Protein AF-A0A151RZF4-F1 (afdb_monomer)

pLDDT: mean 91.4, std 6.16, range [60.16, 96.38]

Nearest PDB structures (foldseek):
  8rb3-assembly1_A  TM=4.045E-01  e=1.482E+00  Mus musculus

Organism: Cajanus cajan (NCBI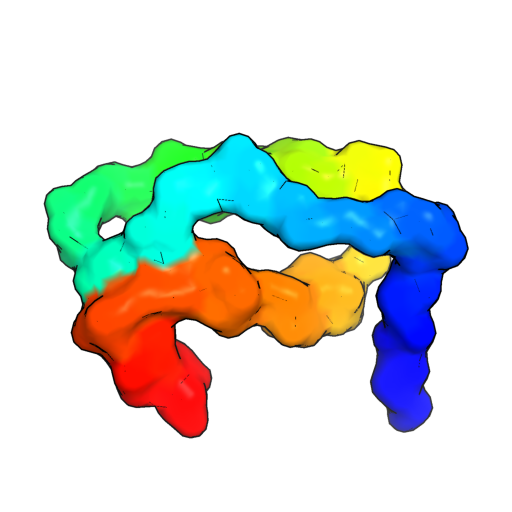:txid3821)

Foldseek 3Di:
DQDDFAPPDDQQPDAAAAPPDDPVVLCVSLQVRSVVRDPDVSVSVVCNLSSHDHPVNVVVD

Sequence (61 aa):
METPLPRGWKPLHLDRYDGTTDPDEHIDLYTTQVNLYTNSDAILCRVFPTSLKGSALHWYT

Radius of gyration: 11.62 Å; Cα contacts (8 Å, |Δi|>4): 49; chains: 1; bounding box: 28×22×28 Å

Structure (mmCIF, N/CA/C/O backbone):
data_AF-A0A151RZF4-F1
#
_entry.id   AF-A0A151RZF4-F1
#
loop_
_atom_site.group_PDB
_atom_site.id
_atom_site.type_symbol
_atom_site.label_atom_id
_atom_site.label_alt_id
_atom_site.label_comp_id
_atom_site.label_asym_id
_atom_site.label_entity_id
_atom_site.label_seq_id
_atom_site.pdbx_PDB_ins_code
_atom_site.Cartn_x
_atom_site.Cartn_y
_atom_site.Cartn_z
_atom_site.occupancy
_atom_site.B_iso_or_equiv
_atom_site.auth_seq_id
_atom_site.auth_comp_id
_atom_site.auth_asym_id
_atom_site.auth_atom_id
_atom_site.pdbx_PDB_model_num
ATOM 1 N N . MET A 1 1 ? 3.097 -15.066 -17.132 1.00 60.16 1 MET A N 1
ATOM 2 C CA . MET A 1 1 ? 4.514 -14.864 -16.767 1.00 60.16 1 MET A CA 1
ATOM 3 C C . MET A 1 1 ? 4.519 -13.940 -15.569 1.00 60.16 1 MET A C 1
ATOM 5 O O . MET A 1 1 ? 4.091 -12.805 -15.717 1.00 60.16 1 MET A O 1
ATOM 9 N N . GLU A 1 2 ? 4.867 -14.427 -14.380 1.00 68.19 2 GLU A N 1
ATOM 10 C CA . GLU A 1 2 ? 5.001 -13.541 -13.220 1.00 68.19 2 GLU A CA 1
ATOM 11 C C . GLU A 1 2 ? 6.245 -12.668 -13.403 1.00 68.19 2 GLU A C 1
ATOM 13 O O . GLU A 1 2 ? 7.321 -13.188 -13.706 1.00 68.19 2 GLU A O 1
ATOM 18 N N . THR A 1 3 ? 6.122 -11.353 -13.223 1.00 77.00 3 THR A N 1
ATOM 19 C CA . THR A 1 3 ? 7.290 -10.469 -13.247 1.00 77.00 3 THR A CA 1
ATOM 20 C C . THR A 1 3 ? 8.167 -10.792 -12.033 1.00 77.00 3 THR A C 1
ATOM 22 O O . THR A 1 3 ? 7.668 -10.740 -10.900 1.00 77.00 3 THR A O 1
ATOM 25 N N . PRO A 1 4 ? 9.446 -11.171 -12.220 1.00 86.44 4 PRO A N 1
ATOM 26 C CA . PRO A 1 4 ? 10.334 -11.455 -11.102 1.00 86.44 4 PRO A CA 1
ATOM 27 C C . PRO A 1 4 ? 10.558 -10.187 -10.274 1.00 86.44 4 PRO A C 1
ATOM 29 O O . PRO A 1 4 ? 10.573 -9.080 -10.814 1.00 86.44 4 PRO A O 1
ATOM 32 N N . LEU A 1 5 ? 10.750 -10.350 -8.963 1.00 88.12 5 LEU A N 1
ATOM 33 C CA . LEU A 1 5 ? 11.115 -9.222 -8.110 1.00 88.12 5 LEU A CA 1
ATOM 34 C C . LEU A 1 5 ? 12.474 -8.643 -8.545 1.00 88.12 5 LEU A C 1
ATOM 36 O O . LEU A 1 5 ? 13.349 -9.403 -8.981 1.00 88.12 5 LEU A O 1
ATOM 40 N N . PRO A 1 6 ? 12.682 -7.320 -8.418 1.00 88.31 6 PRO A N 1
ATOM 41 C CA . PRO A 1 6 ? 13.952 -6.692 -8.752 1.00 88.31 6 PRO A CA 1
ATOM 42 C C . PRO A 1 6 ? 15.085 -7.267 -7.898 1.00 88.31 6 PRO A C 1
ATOM 44 O O . PRO A 1 6 ? 14.893 -7.657 -6.741 1.00 88.31 6 PRO A O 1
ATOM 47 N N . ARG A 1 7 ? 16.300 -7.304 -8.453 1.00 87.44 7 ARG A N 1
ATOM 48 C CA . ARG A 1 7 ? 17.474 -7.741 -7.685 1.00 87.44 7 ARG A CA 1
ATOM 49 C C . ARG A 1 7 ? 17.691 -6.787 -6.512 1.00 87.44 7 ARG A C 1
ATOM 51 O O . ARG A 1 7 ? 17.727 -5.578 -6.705 1.00 87.44 7 ARG A O 1
ATOM 58 N N . GLY A 1 8 ? 17.869 -7.342 -5.315 1.00 85.69 8 GLY A N 1
ATOM 59 C CA . GLY A 1 8 ? 18.062 -6.550 -4.099 1.00 85.69 8 GLY A CA 1
ATOM 60 C C . GLY A 1 8 ? 16.769 -6.056 -3.449 1.00 85.69 8 GLY A C 1
ATOM 61 O O . GLY A 1 8 ? 16.851 -5.181 -2.591 1.00 85.69 8 GLY A O 1
ATOM 62 N N . TRP A 1 9 ? 15.606 -6.611 -3.823 1.00 88.81 9 TRP A N 1
ATOM 63 C CA . TRP A 1 9 ? 14.348 -6.373 -3.113 1.00 88.81 9 TRP A CA 1
ATOM 64 C C . TRP A 1 9 ? 14.510 -6.610 -1.609 1.00 88.81 9 TRP A C 1
ATOM 66 O O . TRP A 1 9 ? 15.026 -7.649 -1.185 1.00 88.81 9 TRP A O 1
ATOM 76 N N . LYS A 1 10 ? 14.038 -5.657 -0.807 1.00 87.50 10 LYS A N 1
ATOM 77 C CA . LYS A 1 10 ? 13.984 -5.773 0.652 1.00 87.50 10 LYS A CA 1
ATOM 78 C C . LYS A 1 10 ? 12.532 -5.701 1.119 1.00 87.50 10 LYS A C 1
ATOM 80 O O . LYS A 1 10 ? 11.699 -5.140 0.407 1.00 87.50 10 LYS A O 1
ATOM 85 N N . PRO A 1 11 ? 12.218 -6.250 2.303 1.00 86.94 11 PRO A N 1
ATOM 86 C CA . PRO A 1 11 ? 10.925 -6.024 2.932 1.00 86.94 11 PRO A CA 1
ATOM 87 C C . PRO A 1 11 ? 10.612 -4.528 3.011 1.00 86.94 11 PRO A C 1
ATOM 89 O O . PRO A 1 11 ? 11.502 -3.723 3.298 1.00 86.94 11 PRO A O 1
ATOM 92 N N . LEU A 1 12 ? 9.354 -4.177 2.748 1.00 88.75 12 LEU A N 1
ATOM 93 C CA . LEU A 1 12 ? 8.889 -2.802 2.864 1.00 88.75 12 LEU A CA 1
ATOM 94 C C . LEU A 1 12 ? 8.995 -2.373 4.331 1.00 88.75 12 LEU A C 1
ATOM 96 O O . LEU A 1 12 ? 8.550 -3.078 5.236 1.00 88.75 12 LEU A O 1
ATOM 100 N N . HIS A 1 13 ? 9.621 -1.226 4.553 1.00 86.81 13 HIS A N 1
ATOM 101 C CA . HIS A 1 13 ? 9.831 -0.613 5.857 1.00 86.81 13 HIS A CA 1
ATOM 102 C C . HIS A 1 13 ? 8.647 0.310 6.182 1.00 86.81 13 HIS A C 1
ATOM 104 O O . HIS A 1 13 ? 8.806 1.518 6.331 1.00 86.81 13 HIS A O 1
ATOM 110 N N . LEU A 1 14 ? 7.438 -0.246 6.200 1.00 89.12 14 LEU A N 1
ATOM 111 C CA . LEU A 1 14 ? 6.200 0.468 6.518 1.00 89.12 14 LEU A CA 1
ATOM 112 C C . LEU A 1 14 ? 5.371 -0.334 7.516 1.00 89.12 14 LEU A C 1
ATOM 114 O O . LEU A 1 14 ? 5.439 -1.568 7.545 1.00 89.12 14 LEU A O 1
ATOM 118 N N . ASP A 1 15 ? 4.581 0.371 8.321 1.00 91.31 15 ASP A N 1
ATOM 119 C CA . ASP A 1 15 ? 3.644 -0.270 9.230 1.00 91.31 15 ASP A CA 1
ATOM 120 C C . ASP A 1 15 ? 2.544 -0.955 8.430 1.00 91.31 15 ASP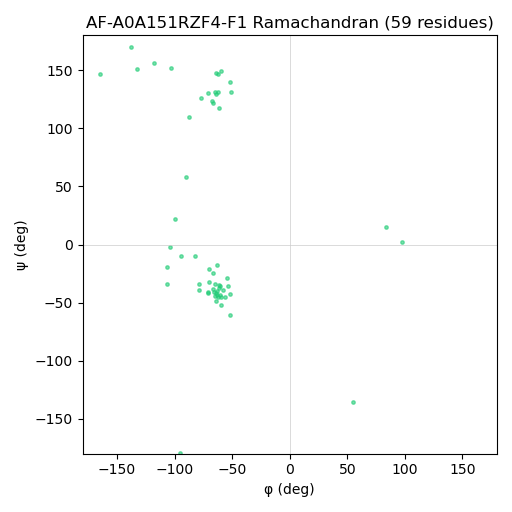 A C 1
ATOM 122 O O . ASP A 1 15 ? 1.862 -0.346 7.610 1.00 91.31 15 ASP A O 1
ATOM 126 N N . ARG A 1 16 ? 2.376 -2.261 8.659 1.00 94.31 16 ARG A N 1
ATOM 127 C CA . ARG A 1 16 ? 1.363 -3.021 7.930 1.00 94.31 16 ARG A CA 1
ATOM 128 C C . ARG A 1 16 ? -0.031 -2.513 8.290 1.00 94.31 16 ARG A C 1
ATOM 130 O O . ARG A 1 16 ? -0.368 -2.425 9.476 1.00 94.31 16 ARG A O 1
ATOM 137 N N . TYR A 1 17 ? -0.833 -2.266 7.265 1.00 96.38 17 TYR A N 1
ATOM 138 C CA . TYR A 1 17 ? -2.180 -1.723 7.363 1.00 96.38 17 TYR A CA 1
ATOM 139 C C . TYR A 1 17 ? -3.187 -2.784 7.800 1.00 96.38 17 TYR A C 1
ATOM 141 O O . TYR A 1 17 ? -3.273 -3.847 7.186 1.00 96.38 17 TYR A O 1
ATOM 149 N N . ASP A 1 18 ? -3.946 -2.512 8.859 1.00 95.19 18 ASP A N 1
ATOM 150 C CA . ASP A 1 18 ? -5.008 -3.395 9.369 1.00 95.19 18 ASP A CA 1
ATOM 151 C C . ASP A 1 18 ? -6.430 -2.933 9.032 1.00 95.19 18 ASP A C 1
ATOM 153 O O . ASP A 1 18 ? -7.379 -3.652 9.355 1.00 95.19 18 ASP A O 1
ATOM 157 N N . GLY A 1 19 ? -6.589 -1.787 8.364 1.00 93.19 19 GLY A N 1
ATOM 158 C CA . GLY A 1 19 ? -7.900 -1.194 8.094 1.00 93.19 19 GLY A CA 1
ATOM 159 C C . GLY A 1 19 ? -8.319 -0.096 9.070 1.00 93.19 19 GLY A C 1
ATOM 160 O O . GLY A 1 19 ? -9.443 0.383 8.962 1.00 93.19 19 GLY A O 1
ATOM 161 N N . THR A 1 20 ? -7.474 0.275 10.041 1.00 93.69 20 THR A N 1
ATOM 162 C CA . THR A 1 20 ? -7.853 1.237 11.098 1.00 93.69 20 THR A CA 1
ATOM 163 C C . THR A 1 20 ? -7.225 2.622 10.958 1.00 93.69 20 THR A C 1
ATOM 165 O O . THR A 1 20 ? -7.743 3.577 11.536 1.00 93.69 20 THR A O 1
ATOM 168 N N . THR A 1 21 ? -6.134 2.747 10.201 1.00 91.75 21 THR A N 1
ATOM 169 C CA . THR A 1 21 ? -5.458 4.023 9.922 1.00 91.75 21 THR A CA 1
ATOM 170 C C . THR A 1 21 ? -5.932 4.622 8.594 1.00 91.75 21 THR A C 1
ATOM 172 O O . THR A 1 21 ? -6.781 4.040 7.911 1.00 91.75 21 THR A O 1
ATOM 175 N N . ASP A 1 22 ? -5.388 5.781 8.220 1.00 95.19 22 ASP A N 1
ATOM 176 C CA . ASP A 1 22 ? -5.687 6.433 6.945 1.00 95.19 22 ASP A CA 1
ATOM 177 C C . ASP A 1 22 ? -5.263 5.538 5.751 1.00 95.19 22 ASP A C 1
ATOM 179 O O . ASP A 1 22 ? -4.078 5.200 5.628 1.00 95.19 22 ASP A O 1
ATOM 183 N N . PRO A 1 23 ? -6.207 5.098 4.892 1.00 93.94 23 PRO A N 1
ATOM 184 C CA . PRO A 1 23 ? -5.886 4.318 3.701 1.00 93.94 23 PRO A CA 1
ATOM 185 C C . PRO A 1 23 ? -5.062 5.098 2.670 1.00 93.94 23 PRO A C 1
ATOM 187 O O . PRO A 1 23 ? -4.235 4.489 1.990 1.00 93.94 23 PRO A O 1
ATOM 190 N N . ASP A 1 24 ? -5.272 6.410 2.538 1.00 96.06 24 ASP A N 1
ATOM 191 C CA . ASP A 1 24 ? -4.586 7.229 1.535 1.00 96.06 24 ASP A CA 1
ATOM 192 C C . ASP A 1 24 ? -3.109 7.402 1.911 1.00 96.06 24 ASP A C 1
ATOM 194 O O . ASP A 1 24 ? -2.226 7.215 1.071 1.00 96.06 24 ASP A O 1
ATOM 198 N N . GLU A 1 25 ? -2.827 7.640 3.197 1.00 95.69 25 GLU A N 1
ATOM 199 C CA . GLU A 1 25 ? -1.458 7.670 3.730 1.00 95.69 25 GLU A CA 1
ATOM 200 C C . GLU A 1 25 ? -0.748 6.322 3.526 1.00 95.69 25 GLU A C 1
ATOM 202 O O . GLU A 1 25 ? 0.404 6.276 3.084 1.00 95.69 25 GLU A O 1
ATOM 207 N N . HIS A 1 26 ? -1.442 5.206 3.783 1.00 95.56 26 HIS A N 1
ATOM 208 C CA . HIS A 1 26 ? -0.886 3.871 3.545 1.00 95.56 26 HIS A CA 1
ATOM 209 C C . HIS A 1 26 ? -0.510 3.660 2.077 1.00 95.56 26 HIS A C 1
ATOM 211 O O . HIS A 1 26 ? 0.580 3.160 1.787 1.00 95.56 26 HIS A O 1
ATOM 217 N N . ILE A 1 27 ? -1.387 4.045 1.145 1.00 95.31 27 ILE A N 1
ATOM 218 C CA . ILE A 1 27 ? -1.145 3.893 -0.294 1.00 95.31 27 ILE A CA 1
ATOM 219 C C . ILE A 1 27 ? 0.019 4.768 -0.762 1.00 95.31 27 ILE A C 1
ATOM 221 O O . ILE A 1 27 ? 0.842 4.286 -1.549 1.00 95.31 27 ILE A O 1
ATOM 225 N N . ASP A 1 28 ? 0.130 6.004 -0.277 1.00 95.56 28 ASP A N 1
ATOM 226 C CA . ASP A 1 28 ? 1.233 6.904 -0.628 1.00 95.56 28 ASP A CA 1
ATOM 227 C C . ASP A 1 28 ? 2.588 6.357 -0.148 1.00 95.56 28 ASP A C 1
ATOM 229 O O . ASP A 1 28 ? 3.528 6.210 -0.941 1.00 95.56 28 ASP A O 1
ATOM 233 N N . LEU A 1 29 ? 2.667 5.936 1.120 1.00 95.00 29 LEU A N 1
ATOM 234 C CA . LEU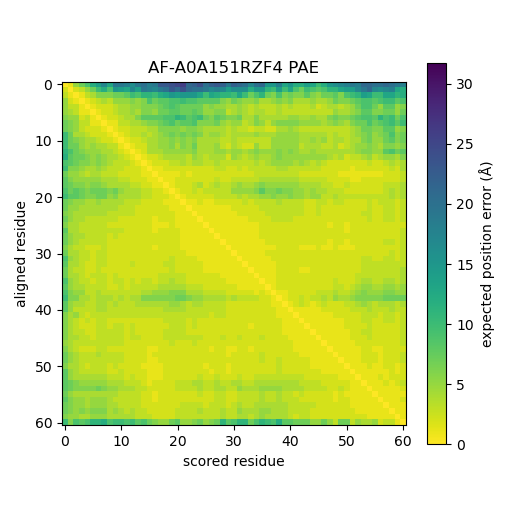 A 1 29 ? 3.874 5.339 1.701 1.00 95.00 29 LEU A CA 1
ATOM 235 C C . LEU A 1 29 ? 4.262 4.040 0.992 1.00 95.00 29 LEU A C 1
ATOM 237 O O . LEU A 1 29 ? 5.431 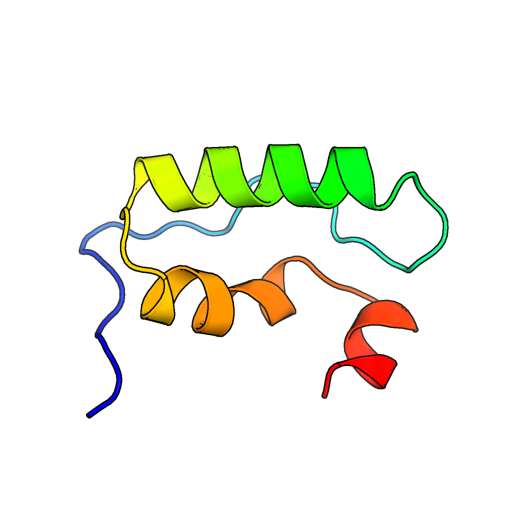3.823 0.652 1.00 95.00 29 LEU A O 1
ATOM 241 N N . TYR A 1 30 ? 3.279 3.177 0.750 1.00 95.62 30 TYR A N 1
ATOM 242 C CA . TYR A 1 30 ? 3.465 1.920 0.045 1.00 95.62 30 TYR A CA 1
ATOM 243 C C . TYR A 1 30 ? 4.009 2.144 -1.372 1.00 95.62 30 TYR A C 1
ATOM 245 O O . TYR A 1 30 ? 5.040 1.572 -1.740 1.00 95.62 30 TYR A O 1
ATOM 253 N N . THR A 1 31 ? 3.356 3.011 -2.146 1.00 94.94 31 THR A N 1
ATOM 254 C CA . THR A 1 31 ? 3.729 3.302 -3.535 1.00 94.94 31 THR A CA 1
ATOM 255 C C . THR A 1 31 ? 5.113 3.934 -3.601 1.00 94.94 31 THR A C 1
ATOM 257 O O . THR A 1 31 ? 5.951 3.504 -4.397 1.00 94.94 31 THR A O 1
ATOM 260 N N . THR A 1 32 ? 5.401 4.883 -2.707 1.00 94.31 32 THR A N 1
ATOM 261 C CA . THR A 1 32 ? 6.718 5.515 -2.591 1.00 94.31 32 THR A CA 1
ATOM 262 C C . THR A 1 32 ? 7.818 4.481 -2.370 1.00 94.31 32 THR A C 1
ATOM 264 O O . THR A 1 32 ? 8.837 4.527 -3.056 1.00 94.31 32 THR A O 1
ATOM 267 N N . GLN A 1 33 ? 7.620 3.508 -1.474 1.00 93.44 33 GLN A N 1
ATOM 268 C CA . GLN A 1 33 ? 8.641 2.494 -1.202 1.00 93.44 33 GLN A CA 1
ATOM 269 C C . GLN A 1 33 ? 8.841 1.495 -2.340 1.00 93.44 33 GLN A C 1
ATOM 271 O O . GLN A 1 33 ? 9.984 1.140 -2.635 1.00 93.44 33 GLN A O 1
ATOM 276 N N . VAL A 1 34 ? 7.770 1.030 -2.986 1.00 93.88 34 VAL A N 1
ATOM 277 C CA . VAL A 1 34 ? 7.903 0.091 -4.111 1.00 93.88 34 VAL A CA 1
ATOM 278 C C . VAL A 1 34 ? 8.583 0.764 -5.305 1.00 93.8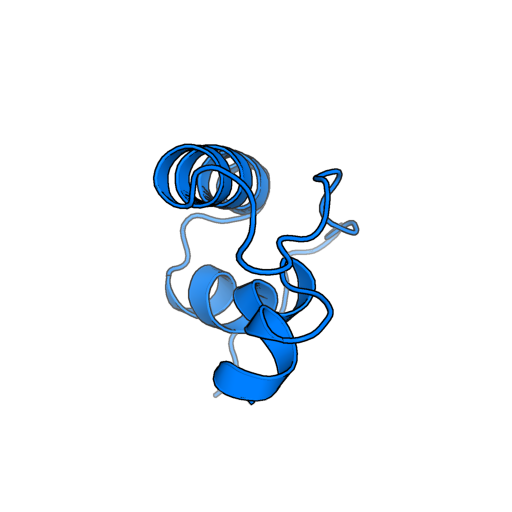8 34 VAL A C 1
ATOM 280 O O . VAL A 1 34 ? 9.463 0.153 -5.922 1.00 93.88 34 VAL A O 1
ATOM 283 N N . ASN A 1 35 ? 8.273 2.040 -5.555 1.00 93.50 35 ASN A N 1
ATOM 284 C CA . ASN A 1 35 ? 8.885 2.841 -6.617 1.00 93.50 35 ASN A CA 1
ATOM 285 C C . ASN A 1 35 ? 10.400 3.050 -6.437 1.00 93.50 35 ASN A C 1
ATOM 287 O O . ASN A 1 35 ? 11.095 3.326 -7.413 1.00 93.50 35 ASN A O 1
ATOM 291 N N . LEU A 1 36 ? 10.955 2.837 -5.234 1.00 91.94 36 LEU A N 1
ATOM 292 C CA . LEU A 1 36 ? 12.412 2.805 -5.030 1.00 91.94 36 LEU A CA 1
ATOM 293 C C . LEU A 1 36 ? 13.084 1.608 -5.722 1.00 91.94 36 LEU A C 1
ATOM 295 O O . LEU A 1 36 ? 14.278 1.658 -6.014 1.00 91.94 36 LEU A O 1
ATOM 299 N N . TYR A 1 37 ? 12.337 0.528 -5.968 1.00 91.31 37 TYR A N 1
ATOM 300 C CA . TYR A 1 37 ? 12.842 -0.692 -6.599 1.00 91.31 37 TYR A CA 1
ATOM 301 C C . TYR A 1 37 ? 12.364 -0.848 -8.043 1.00 91.31 37 TYR A C 1
ATOM 303 O O . TYR A 1 37 ? 13.076 -1.433 -8.863 1.00 91.31 37 TYR A O 1
ATOM 311 N N . THR A 1 38 ? 11.144 -0.405 -8.357 1.00 91.50 38 THR A N 1
ATOM 312 C CA . THR A 1 38 ? 10.533 -0.624 -9.670 1.00 91.50 38 THR A CA 1
ATO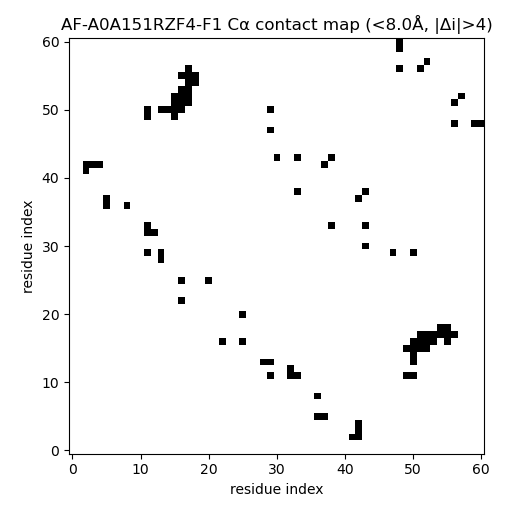M 313 C C . THR A 1 38 ? 9.320 0.265 -9.912 1.00 91.50 38 THR A C 1
ATOM 315 O O . THR A 1 38 ? 8.527 0.482 -9.009 1.00 91.50 38 THR A O 1
ATOM 318 N N . ASN A 1 39 ? 9.118 0.661 -11.169 1.00 90.12 39 ASN A N 1
ATOM 319 C CA . ASN A 1 39 ? 7.899 1.331 -11.641 1.00 90.12 39 ASN A CA 1
ATOM 320 C C . ASN A 1 39 ? 6.946 0.345 -12.346 1.00 90.12 39 ASN A C 1
ATOM 322 O O . ASN A 1 39 ? 6.182 0.725 -13.228 1.00 90.12 39 ASN A O 1
ATOM 326 N N . SER A 1 40 ? 7.070 -0.955 -12.061 1.00 92.88 40 SER A N 1
ATOM 327 C CA . SER A 1 40 ? 6.228 -1.987 -12.663 1.00 92.88 40 SER A CA 1
ATOM 328 C C . SER A 1 40 ? 4.954 -2.169 -11.844 1.00 92.88 40 SER A C 1
ATOM 330 O O . SER A 1 40 ? 4.997 -2.820 -10.799 1.00 92.88 40 SER A O 1
ATOM 332 N N . ASP A 1 41 ? 3.812 -1.755 -12.388 1.00 91.75 41 ASP A N 1
ATOM 333 C CA . ASP A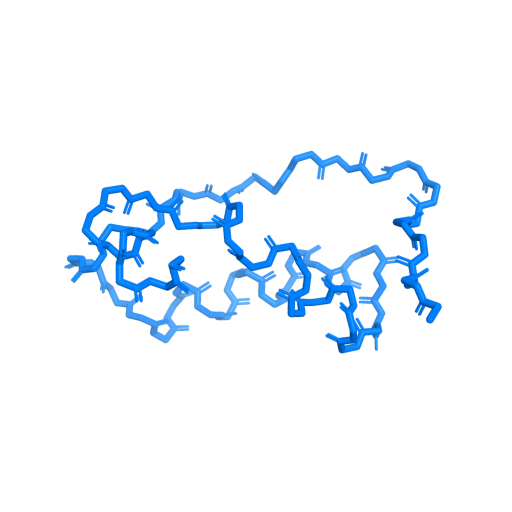 1 41 ? 2.490 -1.963 -11.773 1.00 91.75 41 ASP A CA 1
ATOM 334 C C . ASP A 1 41 ? 2.231 -3.435 -11.422 1.00 91.75 41 ASP A C 1
ATOM 336 O O . ASP A 1 41 ? 1.682 -3.753 -10.373 1.00 91.75 41 ASP A O 1
ATOM 340 N N . ALA A 1 42 ? 2.716 -4.370 -12.247 1.00 92.12 42 ALA A N 1
ATOM 341 C CA . ALA A 1 42 ? 2.614 -5.800 -11.955 1.00 92.12 42 ALA A CA 1
ATOM 342 C C . ALA A 1 42 ? 3.331 -6.206 -10.652 1.00 92.12 42 ALA A C 1
ATOM 344 O O . ALA A 1 42 ? 2.867 -7.097 -9.943 1.00 92.12 42 ALA A O 1
ATOM 345 N N . ILE A 1 43 ? 4.464 -5.571 -10.330 1.00 92.50 43 ILE A N 1
ATOM 346 C CA . ILE A 1 43 ? 5.202 -5.834 -9.090 1.00 92.50 43 ILE A CA 1
ATOM 347 C C . ILE A 1 43 ? 4.526 -5.111 -7.930 1.00 92.50 43 ILE A C 1
ATOM 349 O O . ILE A 1 43 ? 4.389 -5.721 -6.873 1.00 92.50 43 ILE A O 1
ATOM 353 N N . LEU A 1 44 ? 4.045 -3.882 -8.150 1.00 92.75 44 LEU A N 1
ATOM 354 C CA . LEU A 1 44 ? 3.213 -3.142 -7.203 1.00 92.75 44 LEU A CA 1
ATOM 355 C C . LEU A 1 44 ? 2.026 -4.018 -6.756 1.00 92.75 44 LEU A C 1
ATOM 357 O O . LEU A 1 44 ? 1.968 -4.463 -5.617 1.00 92.75 44 LEU A O 1
ATOM 361 N N . CYS A 1 45 ? 1.152 -4.453 -7.660 1.00 92.50 45 CYS A N 1
ATOM 362 C CA . CYS A 1 45 ? 0.025 -5.311 -7.280 1.00 92.50 45 CYS A CA 1
ATOM 363 C C . CYS A 1 45 ? 0.462 -6.623 -6.599 1.00 92.50 45 CYS A C 1
ATOM 365 O O . CYS A 1 45 ? -0.156 -7.046 -5.625 1.00 92.50 45 CYS A O 1
ATOM 367 N N . ARG A 1 46 ? 1.553 -7.251 -7.063 1.00 91.88 46 ARG A N 1
ATOM 368 C CA . ARG A 1 46 ? 2.049 -8.521 -6.504 1.00 91.88 46 ARG A CA 1
ATOM 369 C C . ARG A 1 46 ? 2.493 -8.403 -5.047 1.00 91.88 46 ARG A C 1
ATOM 371 O O . ARG A 1 46 ? 2.293 -9.339 -4.276 1.00 91.88 46 ARG A O 1
ATOM 378 N N . VAL A 1 47 ? 3.151 -7.306 -4.676 1.00 93.38 47 VAL A N 1
ATOM 379 C CA . VAL A 1 47 ? 3.737 -7.141 -3.333 1.00 93.38 47 VAL A CA 1
ATOM 380 C C . VAL A 1 47 ? 2.809 -6.415 -2.365 1.00 93.38 47 VAL A C 1
ATOM 382 O O . VAL A 1 47 ? 3.078 -6.417 -1.165 1.00 93.38 47 VAL A O 1
ATOM 385 N N . PHE A 1 48 ? 1.702 -5.845 -2.842 1.00 94.12 48 PHE A N 1
ATOM 386 C CA . PHE A 1 48 ? 0.715 -5.164 -2.004 1.00 94.12 48 PHE A CA 1
ATOM 387 C C . PHE A 1 48 ? 0.202 -5.993 -0.810 1.00 94.12 48 PHE A C 1
ATOM 389 O O . PHE A 1 48 ? 0.207 -5.454 0.291 1.00 94.12 48 PHE A O 1
ATOM 396 N N . PRO A 1 49 ? -0.107 -7.303 -0.917 1.00 94.69 49 PRO A N 1
ATOM 397 C CA . PRO A 1 49 ? -0.519 -8.102 0.247 1.00 94.69 49 PRO A CA 1
ATOM 398 C C . PRO A 1 49 ? 0.473 -8.067 1.416 1.00 94.69 49 PRO A C 1
ATOM 400 O O . PRO A 1 49 ? 0.093 -8.208 2.577 1.00 94.69 49 PRO A O 1
ATOM 403 N N . THR A 1 50 ? 1.766 -7.870 1.133 1.00 93.88 50 THR A N 1
ATOM 404 C CA . THR A 1 50 ? 2.802 -7.813 2.175 1.00 93.88 50 THR A CA 1
ATOM 405 C C . THR A 1 50 ? 2.707 -6.552 3.037 1.00 93.88 50 THR A C 1
ATOM 407 O O . THR A 1 50 ? 3.165 -6.569 4.179 1.00 93.88 50 THR A O 1
ATOM 410 N N . SER A 1 51 ? 2.059 -5.500 2.526 1.00 94.88 51 SER A N 1
ATOM 411 C CA . SER A 1 51 ? 1.799 -4.244 3.231 1.00 94.88 51 SER A CA 1
ATOM 412 C C . SER A 1 51 ? 0.564 -4.313 4.139 1.00 94.88 51 SER A C 1
ATOM 414 O O . SER A 1 51 ? 0.360 -3.420 4.952 1.00 94.88 51 SER A O 1
ATOM 416 N N . LEU A 1 52 ? -0.245 -5.375 4.058 1.00 96.19 52 LEU A N 1
ATOM 417 C CA . LEU A 1 52 ? -1.482 -5.535 4.830 1.00 96.19 52 LEU A CA 1
ATOM 418 C C . LEU A 1 52 ? -1.291 -6.498 6.003 1.00 96.19 52 LEU A C 1
ATOM 420 O O . LEU A 1 52 ? -0.484 -7.422 5.919 1.00 96.19 52 LEU A O 1
ATOM 424 N N . LYS A 1 53 ? -2.054 -6.344 7.085 1.00 95.62 53 LYS A N 1
ATOM 425 C CA . LYS A 1 53 ? -2.159 -7.296 8.206 1.00 95.62 53 LYS A CA 1
ATOM 426 C C . LYS A 1 53 ? -3.621 -7.435 8.651 1.00 95.62 53 LYS A C 1
ATOM 428 O O . LYS A 1 53 ? -4.480 -6.664 8.237 1.00 95.62 53 LYS A O 1
ATOM 433 N N . GLY A 1 54 ? -3.901 -8.411 9.514 1.00 95.38 54 GLY A N 1
ATOM 434 C CA . GLY A 1 54 ? -5.209 -8.548 10.165 1.00 95.38 54 GLY A CA 1
ATOM 435 C C . GLY A 1 54 ? -6.380 -8.621 9.179 1.00 95.38 54 GLY A C 1
ATOM 436 O O . GLY A 1 54 ? -6.304 -9.322 8.169 1.00 95.38 54 GLY A O 1
ATOM 437 N N . SER A 1 55 ? -7.452 -7.887 9.483 1.00 94.38 55 SER A N 1
ATOM 438 C CA . SER A 1 55 ? -8.692 -7.873 8.699 1.00 94.38 55 SER A CA 1
ATOM 439 C C . SER A 1 55 ? -8.493 -7.373 7.267 1.00 94.38 55 SER A C 1
ATOM 441 O O . SER A 1 55 ? -9.082 -7.937 6.351 1.00 94.38 55 SER A O 1
ATOM 443 N N . ALA A 1 56 ? -7.633 -6.370 7.054 1.00 95.56 56 ALA A N 1
ATOM 444 C CA . ALA A 1 56 ? -7.343 -5.857 5.715 1.00 95.56 56 ALA A CA 1
ATOM 445 C C . ALA A 1 56 ? -6.669 -6.911 4.822 1.00 95.56 56 ALA A C 1
ATOM 447 O O . ALA A 1 56 ? -7.040 -7.062 3.661 1.00 95.56 56 ALA A O 1
ATOM 448 N N . LEU A 1 57 ? -5.722 -7.684 5.371 1.00 95.75 57 LEU A N 1
ATOM 449 C CA . LEU A 1 57 ? -5.111 -8.794 4.635 1.00 95.75 57 LEU A CA 1
ATOM 450 C C . LEU A 1 57 ? -6.139 -9.887 4.327 1.00 95.75 57 LEU A C 1
ATOM 452 O O . LEU A 1 57 ? -6.186 -10.358 3.199 1.00 95.75 57 LEU A O 1
ATOM 456 N N . HIS A 1 58 ? -6.967 -10.253 5.309 1.00 94.69 58 HIS A N 1
ATOM 457 C CA . HIS A 1 58 ? -7.997 -11.281 5.140 1.00 94.69 58 HIS A CA 1
ATOM 458 C C . HIS A 1 58 ? -9.036 -10.908 4.076 1.00 94.69 58 HIS A C 1
ATOM 460 O O . HIS A 1 58 ? -9.529 -11.779 3.378 1.00 94.69 58 HIS A O 1
ATOM 466 N N . TRP A 1 59 ? -9.381 -9.625 3.954 1.00 94.06 59 TRP A N 1
ATOM 467 C CA . TRP A 1 59 ? -10.295 -9.148 2.916 1.00 94.06 59 TRP A CA 1
ATOM 468 C C . TRP A 1 59 ? -9.675 -9.195 1.511 1.00 94.06 59 TRP A C 1
ATOM 470 O O . TRP A 1 59 ? -10.392 -9.389 0.533 1.00 94.06 59 TRP A O 1
ATOM 480 N N . TYR A 1 60 ? -8.358 -8.996 1.408 1.00 91.81 60 TYR A N 1
ATOM 481 C CA . TYR A 1 60 ? -7.651 -8.944 0.129 1.00 91.81 60 TYR A CA 1
ATOM 482 C C . TYR A 1 60 ? -7.375 -10.334 -0.472 1.00 91.81 60 TY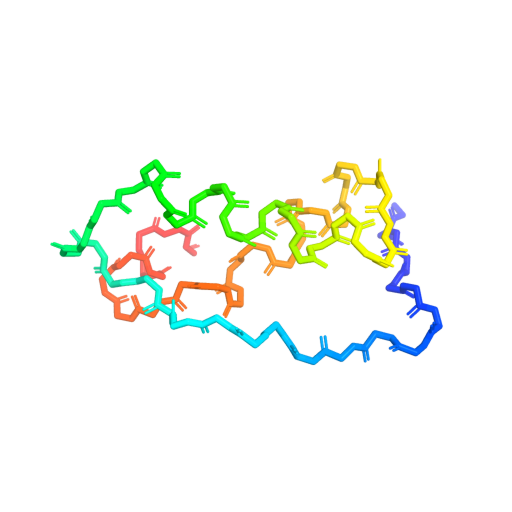R A C 1
ATOM 484 O O . TYR A 1 60 ? -7.332 -10.470 -1.695 1.00 91.81 60 TYR A O 1
ATOM 492 N N . THR A 1 61 ? -7.123 -11.338 0.376 1.00 86.56 61 THR A N 1
ATOM 493 C CA . THR A 1 61 ? -6.806 -12.726 -0.019 1.00 86.56 61 THR A CA 1
ATOM 494 C C . THR A 1 61 ? -8.044 -13.569 -0.260 1.00 86.56 61 THR A C 1
ATOM 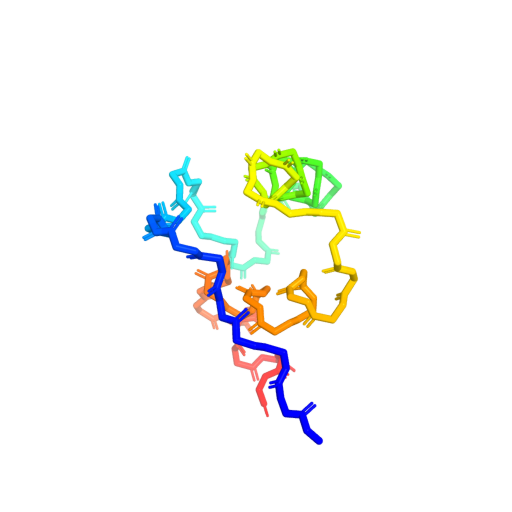496 O O . THR A 1 61 ? -8.040 -14.329 -1.252 1.00 86.56 61 THR A O 1
#

Solvent-accessible surface area (backbone atoms only — not comparable to full-atom values): 3946 Å² total; per-residue (Å²): 132,83,78,75,79,56,92,85,74,68,82,80,95,63,85,57,42,46,75,82,68,66,65,66,62,50,50,52,56,51,51,56,58,48,52,75,72,45,91,47,65,73,51,49,66,68,51,47,64,75,48,33,31,69,63,40,30,64,72,73,107

Secondary structure (DSSP, 8-state):
-PPPPPTT-----SPPB-SSS-HHHHHHHHHHHHHTT---HHHHHHHGGGGB-HHHHHHH-

Mean predicted aligned error: 3.58 Å